Protein AF-A0A2D9RJI2-F1 (afdb_monomer)

Nearest PDB structures (foldseek):
  2rld-assembly1_A  TM=4.823E-01  e=1.421E+00  Bacteroides thetaiotaomicron VPI-5482
  6dfk-assembly1_E  TM=2.637E-01  e=8.192E+00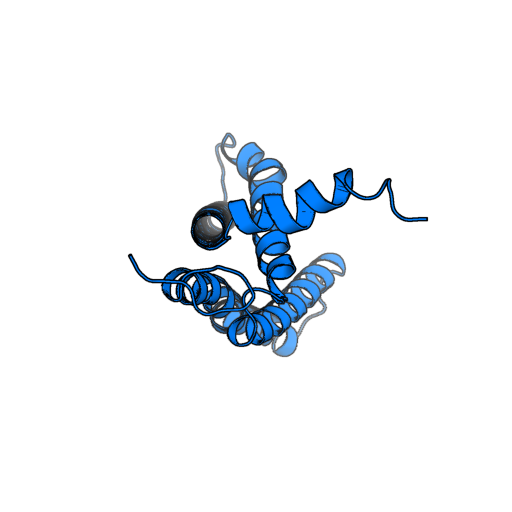  Plasmodium falciparum 3D7
  6dfk-assembly2_K  TM=2.570E-01  e=8.192E+00  Plasmodium falciparum 3D7
  6dfk-assembly1_A  TM=2.474E-01  e=7.792E+00  Plasmodium falciparum 3D7

Sequence (142 aa):
MLKSNNQYGLSSLRLIVMRIPYALTGILFGLTVWPTLFQFRGEFEPTEGVAYAFWGALTLLALIGLRFPVKMLPILLIQFLYKLIWILAVGLPHLNKETMSAEMLELLQANAIGVAIDAIAIPWLFVARNYIGQMFTRSSEK

Structure (mmCIF, N/CA/C/O backbone):
data_AF-A0A2D9RJI2-F1
#
_entry.id   AF-A0A2D9RJI2-F1
#
loop_
_atom_site.group_PDB
_atom_site.id
_atom_site.type_symbol
_atom_site.label_atom_id
_atom_site.label_alt_id
_atom_site.label_comp_id
_atom_site.label_asym_id
_atom_site.label_entity_id
_atom_site.label_seq_id
_atom_site.pdbx_PDB_ins_code
_atom_site.Cartn_x
_atom_site.Cartn_y
_atom_site.Cartn_z
_atom_site.occupancy
_atom_site.B_iso_or_equiv
_atom_site.auth_seq_id
_atom_site.auth_comp_id
_atom_site.auth_asym_id
_atom_site.auth_atom_id
_atom_site.pdbx_PDB_model_num
ATOM 1 N N . MET A 1 1 ? -15.202 13.803 21.470 1.00 41.72 1 MET A N 1
ATOM 2 C CA . MET A 1 1 ? -14.685 12.427 21.646 1.00 41.72 1 MET A CA 1
ATOM 3 C C . MET A 1 1 ? -15.667 11.460 20.981 1.00 41.72 1 MET A C 1
ATOM 5 O O . MET A 1 1 ? -16.694 11.147 21.564 1.00 41.72 1 MET A O 1
ATOM 9 N N . LEU A 1 2 ? -15.442 11.087 19.716 1.00 50.59 2 LEU A N 1
ATOM 10 C CA . LEU A 1 2 ? -16.362 10.211 18.975 1.00 50.59 2 LEU A CA 1
ATOM 11 C C . LEU A 1 2 ? -16.193 8.768 19.475 1.00 50.59 2 LEU A C 1
ATOM 13 O O . LEU A 1 2 ? -15.209 8.113 19.135 1.00 50.59 2 LEU A O 1
ATOM 17 N N . LYS A 1 3 ? -17.127 8.291 20.309 1.00 48.88 3 LYS A N 1
ATOM 18 C CA . LYS A 1 3 ? -17.208 6.881 20.723 1.00 48.88 3 LYS A CA 1
ATOM 19 C C . LYS A 1 3 ? -17.292 6.004 19.468 1.00 48.88 3 LYS A C 1
ATOM 21 O O . LYS A 1 3 ? -18.213 6.131 18.667 1.00 48.88 3 LYS A O 1
ATOM 26 N N . SER A 1 4 ? -16.299 5.140 19.283 1.00 54.34 4 SER A N 1
ATOM 27 C CA . SER A 1 4 ? -16.255 4.165 18.194 1.00 54.34 4 SER A CA 1
ATOM 28 C C . SER A 1 4 ? -17.276 3.055 18.469 1.00 54.34 4 SER A C 1
ATOM 30 O O . SER A 1 4 ? -17.129 2.334 19.451 1.00 54.34 4 SER A O 1
ATOM 32 N N . ASN A 1 5 ? -18.270 2.903 17.591 1.00 59.97 5 ASN A N 1
ATOM 33 C CA . ASN A 1 5 ? -19.378 1.948 17.724 1.00 59.97 5 ASN A CA 1
ATOM 34 C C . ASN A 1 5 ? -19.246 0.739 16.768 1.00 59.97 5 ASN A C 1
ATOM 36 O O . ASN A 1 5 ? -20.244 0.217 16.280 1.00 59.97 5 ASN A O 1
ATOM 40 N N . ASN A 1 6 ? -18.019 0.315 16.432 1.00 73.56 6 ASN A N 1
ATOM 41 C CA . ASN A 1 6 ? -17.787 -0.896 15.634 1.00 73.56 6 ASN A CA 1
ATOM 42 C C . ASN A 1 6 ? -17.007 -1.956 16.421 1.00 73.56 6 ASN A C 1
ATOM 44 O O . ASN A 1 6 ? -16.239 -1.633 17.324 1.00 73.56 6 ASN A O 1
ATOM 48 N N . GLN A 1 7 ? -17.169 -3.219 16.019 1.00 82.25 7 GLN A N 1
ATOM 49 C CA . GLN A 1 7 ? -16.522 -4.396 16.620 1.00 82.25 7 GLN A CA 1
ATOM 50 C C . GLN A 1 7 ? -14.980 -4.353 16.644 1.00 82.25 7 GLN A C 1
ATOM 52 O O . GLN A 1 7 ? -14.357 -5.205 17.263 1.00 82.25 7 GLN A O 1
ATOM 57 N N . TYR A 1 8 ? -14.355 -3.382 15.968 1.00 86.81 8 TYR A N 1
ATOM 58 C CA . TYR A 1 8 ? -12.902 -3.234 15.872 1.00 86.81 8 TYR A CA 1
ATOM 59 C C . TYR A 1 8 ? -12.337 -2.125 16.772 1.00 86.81 8 TYR A C 1
ATOM 61 O O . TYR A 1 8 ? -11.120 -1.959 16.831 1.00 86.81 8 TYR A O 1
ATOM 69 N N . GLY A 1 9 ? -13.184 -1.332 17.441 1.00 88.25 9 GLY A N 1
ATOM 70 C CA . GLY A 1 9 ? -12.734 -0.204 18.263 1.00 88.25 9 GLY A CA 1
ATOM 71 C C . GLY A 1 9 ? -12.110 0.955 17.466 1.00 88.25 9 GLY A C 1
ATOM 72 O O . GLY A 1 9 ? -11.383 1.769 18.037 1.00 88.25 9 GLY A O 1
ATOM 73 N N . LEU A 1 10 ? -12.352 1.031 16.150 1.00 92.25 10 LEU A N 1
ATOM 74 C CA . LEU A 1 10 ? -11.801 2.067 15.265 1.00 92.25 10 LEU A CA 1
ATOM 75 C C . LEU A 1 10 ? -12.809 3.195 15.013 1.00 92.25 10 LEU A C 1
ATOM 77 O O . LEU A 1 10 ? -14.006 2.960 14.888 1.00 92.25 10 LEU A O 1
ATOM 81 N N . SER A 1 11 ? -12.345 4.436 14.858 1.00 92.50 11 SER A N 1
ATOM 82 C CA . SER A 1 11 ? -13.234 5.553 14.508 1.00 92.50 11 SER A CA 1
ATOM 83 C C . SER A 1 11 ? -13.787 5.431 13.080 1.00 92.50 11 SER A C 1
ATOM 85 O O . SER A 1 11 ? -13.143 4.866 12.193 1.00 92.50 11 SER A O 1
ATOM 87 N N . SER A 1 12 ? -14.960 6.016 12.816 1.00 91.50 12 SER A N 1
ATOM 88 C CA . SER A 1 12 ? -15.538 6.050 11.461 1.00 91.50 12 SER A CA 1
ATOM 89 C C . SER A 1 12 ? -14.620 6.750 10.455 1.00 91.50 12 SER A C 1
ATOM 91 O O . SER A 1 12 ? -14.476 6.274 9.332 1.00 91.50 12 SER A O 1
ATOM 93 N N . LEU A 1 13 ? -13.932 7.820 10.879 1.00 93.88 13 LEU A N 1
ATOM 94 C CA . LEU A 1 13 ? -12.921 8.498 10.065 1.00 93.88 13 LEU A CA 1
ATOM 95 C C . LEU A 1 13 ? -11.804 7.533 9.658 1.00 93.88 13 LEU A C 1
ATOM 97 O O . LEU A 1 13 ? -11.463 7.462 8.483 1.00 93.88 13 LEU A O 1
ATOM 101 N N . ARG A 1 14 ? -11.279 6.736 10.599 1.00 95.69 14 ARG A N 1
ATOM 102 C CA . ARG A 1 14 ? -10.243 5.741 10.298 1.00 95.69 14 ARG A CA 1
ATOM 103 C C . ARG A 1 14 ? -10.716 4.746 9.242 1.00 95.69 14 ARG A C 1
ATOM 105 O O . ARG A 1 14 ? -9.969 4.458 8.316 1.00 95.69 14 ARG A O 1
ATOM 112 N N . LEU A 1 15 ? -11.955 4.264 9.341 1.00 95.88 15 LEU A N 1
ATOM 113 C CA . LEU A 1 15 ? -12.517 3.359 8.336 1.00 95.88 15 LEU A CA 1
ATOM 114 C C . LEU A 1 15 ? -12.630 4.006 6.951 1.00 95.88 15 LEU A C 1
ATOM 116 O O . LEU A 1 15 ? -12.483 3.311 5.951 1.00 95.88 15 LEU A O 1
ATOM 120 N N . ILE A 1 16 ? -12.935 5.303 6.868 1.00 96.38 16 ILE A N 1
ATOM 121 C CA . ILE A 1 16 ? -12.970 6.035 5.593 1.00 96.38 16 ILE A CA 1
ATOM 122 C C . ILE A 1 16 ? -11.554 6.167 5.031 1.00 96.38 16 ILE A C 1
ATOM 124 O O . ILE A 1 16 ? -11.333 5.801 3.882 1.00 96.38 16 ILE A O 1
ATOM 128 N N . VAL A 1 17 ? -10.587 6.588 5.850 1.00 97.56 17 VAL A N 1
ATOM 129 C CA . VAL A 1 17 ? -9.184 6.724 5.428 1.00 97.56 17 VAL A CA 1
ATOM 130 C C . VAL A 1 17 ? -8.628 5.388 4.928 1.00 97.56 17 VAL A C 1
ATOM 132 O O . VAL A 1 17 ? -7.986 5.352 3.887 1.00 97.56 17 VAL A O 1
ATOM 135 N N . MET A 1 18 ? -8.939 4.271 5.595 1.00 98.12 18 MET A N 1
ATOM 136 C CA . MET A 1 18 ? -8.532 2.935 5.137 1.00 98.12 18 MET A CA 1
ATOM 137 C C . MET A 1 18 ? -9.069 2.572 3.745 1.00 98.12 18 MET A C 1
ATOM 139 O O . MET A 1 18 ? -8.445 1.776 3.055 1.00 98.12 18 MET A O 1
ATOM 143 N N . ARG A 1 19 ? -10.208 3.131 3.315 1.00 98.25 19 ARG A N 1
ATOM 144 C CA . ARG A 1 19 ? -10.784 2.865 1.984 1.00 98.25 19 ARG A CA 1
ATOM 145 C C . ARG A 1 19 ? -10.081 3.602 0.857 1.00 98.25 19 ARG A C 1
ATOM 147 O O . ARG A 1 19 ? -10.204 3.171 -0.282 1.00 98.25 19 ARG A O 1
ATOM 154 N N . ILE A 1 20 ? -9.344 4.667 1.162 1.00 98.31 20 ILE A N 1
ATOM 155 C CA . ILE A 1 20 ? -8.632 5.464 0.160 1.00 98.31 20 ILE A CA 1
ATOM 156 C C . ILE A 1 20 ? -7.619 4.605 -0.615 1.00 98.31 20 ILE A C 1
ATOM 158 O O . ILE A 1 20 ? -7.794 4.480 -1.824 1.00 98.31 20 ILE A O 1
ATOM 162 N N . PRO A 1 21 ? -6.627 3.939 0.014 1.00 98.12 21 PRO A N 1
ATOM 163 C CA . PRO A 1 21 ? -5.683 3.098 -0.728 1.00 98.12 21 PRO A CA 1
ATOM 164 C C . PRO A 1 21 ? -6.362 1.921 -1.440 1.00 98.12 21 PRO A C 1
ATOM 166 O O . PRO A 1 21 ? -5.969 1.571 -2.548 1.00 98.12 21 PRO A O 1
ATOM 169 N N . TYR A 1 22 ? -7.436 1.352 -0.879 1.00 98.44 22 TYR A N 1
ATOM 170 C CA . TYR A 1 22 ? -8.223 0.335 -1.585 1.00 98.44 22 TYR A CA 1
ATOM 171 C C . TYR A 1 22 ? -8.881 0.874 -2.859 1.00 98.44 22 TYR A C 1
ATOM 173 O O . TYR A 1 22 ? -8.900 0.173 -3.864 1.00 98.44 22 TYR A O 1
ATOM 181 N N . ALA A 1 23 ? -9.408 2.100 -2.837 1.00 98.31 23 ALA A N 1
ATOM 182 C CA . ALA A 1 23 ? -10.000 2.730 -4.015 1.00 98.31 23 ALA A CA 1
ATOM 183 C C . ALA A 1 23 ? -8.933 3.055 -5.063 1.00 98.31 23 ALA A C 1
ATOM 185 O O . ALA A 1 23 ? -9.126 2.757 -6.238 1.00 98.31 23 ALA A O 1
ATOM 186 N N . LEU A 1 24 ? -7.799 3.618 -4.636 1.00 97.56 24 LEU A N 1
ATOM 187 C CA . LEU A 1 24 ? -6.683 3.934 -5.526 1.00 97.56 24 LEU A CA 1
ATOM 188 C C . LEU A 1 24 ? -6.179 2.670 -6.234 1.00 97.56 24 LEU A C 1
ATOM 190 O O . LEU A 1 24 ? -6.078 2.650 -7.456 1.00 97.56 24 LEU A O 1
ATOM 194 N N . THR A 1 25 ? -5.947 1.590 -5.493 1.00 97.56 25 THR A N 1
ATOM 195 C CA . THR A 1 25 ? -5.439 0.338 -6.066 1.00 97.56 25 THR A CA 1
ATOM 196 C C . THR A 1 25 ? -6.509 -0.435 -6.833 1.00 97.56 25 THR A C 1
ATOM 198 O O . THR A 1 25 ? -6.263 -0.913 -7.933 1.00 97.56 25 THR A O 1
ATOM 201 N N . GLY A 1 26 ? -7.715 -0.568 -6.284 1.00 97.25 26 GLY A N 1
ATOM 202 C CA . GLY A 1 26 ? -8.780 -1.349 -6.914 1.00 97.25 26 GLY A CA 1
ATOM 203 C C . GLY A 1 26 ? -9.346 -0.697 -8.173 1.00 97.25 26 GLY A C 1
ATOM 204 O O . GLY A 1 26 ? -9.667 -1.398 -9.128 1.00 97.25 26 GLY A O 1
ATOM 205 N N . ILE A 1 27 ? -9.459 0.634 -8.181 1.00 96.75 27 ILE A N 1
ATOM 206 C CA . ILE A 1 27 ? -10.055 1.388 -9.288 1.00 96.75 27 ILE A CA 1
ATOM 207 C C . ILE A 1 27 ? -8.954 1.988 -10.153 1.00 96.75 27 ILE A C 1
ATOM 209 O O . ILE A 1 27 ? -8.785 1.553 -11.284 1.00 96.75 27 ILE A O 1
ATOM 213 N N . LEU A 1 28 ? -8.184 2.957 -9.644 1.00 92.94 28 LEU A N 1
ATOM 214 C CA . LEU A 1 28 ? -7.259 3.719 -10.495 1.00 92.94 28 LEU A CA 1
ATOM 215 C C . LEU A 1 28 ? -6.152 2.837 -11.074 1.00 92.94 28 LEU A C 1
ATOM 217 O O . LEU A 1 28 ? -5.920 2.866 -12.276 1.00 92.94 28 LEU A O 1
ATOM 221 N N . PHE A 1 29 ? -5.514 2.015 -10.244 1.00 94.88 29 PHE A N 1
ATOM 222 C CA . PHE A 1 29 ? -4.501 1.074 -10.722 1.00 94.88 29 PHE A CA 1
ATOM 223 C C . PHE A 1 29 ? -5.123 -0.101 -11.496 1.00 94.88 29 PHE A C 1
ATOM 225 O O . PHE A 1 29 ? -4.534 -0.611 -12.442 1.00 94.88 29 PHE A O 1
ATOM 232 N N . GLY A 1 30 ? -6.362 -0.490 -11.183 1.00 95.56 30 GLY A N 1
ATOM 233 C CA . GLY A 1 30 ? -7.110 -1.451 -12.000 1.00 95.56 30 GLY A CA 1
ATOM 234 C C . GLY A 1 30 ? -7.294 -0.974 -13.448 1.00 95.56 30 GLY A C 1
ATOM 235 O O . GLY A 1 30 ? -7.144 -1.762 -14.381 1.00 95.56 30 GLY A O 1
ATOM 236 N N . LEU A 1 31 ? -7.542 0.324 -13.653 1.00 96.25 31 LEU A N 1
ATOM 237 C CA . LEU A 1 31 ? -7.680 0.919 -14.987 1.00 96.25 31 LEU A CA 1
ATOM 238 C C . LEU A 1 31 ? -6.389 0.879 -15.816 1.00 96.25 31 LEU A C 1
ATOM 240 O O . LEU A 1 31 ? -6.470 1.063 -17.025 1.00 96.25 31 LEU A O 1
ATOM 244 N N . THR A 1 32 ? -5.225 0.632 -15.211 1.00 92.94 32 THR A N 1
ATOM 245 C CA . THR A 1 32 ? -3.963 0.455 -15.944 1.00 92.94 32 THR A CA 1
ATOM 246 C C . THR A 1 32 ? -3.636 -1.023 -16.148 1.00 92.94 32 THR A C 1
ATOM 248 O O . THR A 1 32 ? -3.304 -1.430 -17.256 1.00 92.94 32 THR A O 1
ATOM 251 N N . VAL A 1 33 ? -3.796 -1.851 -15.113 1.00 95.19 33 VAL A N 1
ATOM 252 C CA . VAL A 1 33 ? -3.418 -3.275 -15.139 1.00 95.19 33 VAL A CA 1
ATOM 253 C C . VAL A 1 33 ? -4.287 -4.100 -16.092 1.00 95.19 33 VAL A C 1
ATOM 255 O O . VAL A 1 33 ? -3.768 -4.905 -16.865 1.00 95.19 33 VAL A O 1
ATOM 258 N N . TRP A 1 34 ? -5.611 -3.922 -16.051 1.00 96.25 34 TRP A N 1
ATOM 259 C CA . TRP A 1 34 ? -6.533 -4.767 -16.817 1.00 96.25 34 TRP A CA 1
ATOM 260 C C . TRP A 1 34 ? -6.461 -4.541 -18.334 1.00 96.25 34 TRP A C 1
ATOM 262 O O . TRP A 1 34 ? -6.442 -5.535 -19.065 1.00 96.25 34 TRP A O 1
ATOM 272 N N . PRO A 1 35 ? -6.371 -3.296 -18.846 1.00 94.94 35 PRO A N 1
ATOM 273 C CA . PRO A 1 35 ? -6.096 -3.076 -20.261 1.00 94.94 35 PRO A CA 1
ATOM 274 C C . PRO A 1 35 ? -4.780 -3.706 -20.704 1.00 94.94 35 PRO A C 1
ATOM 276 O O . PRO A 1 35 ? -4.772 -4.364 -21.738 1.00 94.94 35 PRO A O 1
ATOM 279 N N . THR A 1 36 ? -3.706 -3.596 -19.916 1.00 92.75 36 THR A N 1
ATOM 280 C CA . THR A 1 36 ? -2.431 -4.239 -20.262 1.00 92.75 36 THR A CA 1
ATOM 281 C C . THR A 1 36 ? -2.583 -5.753 -20.374 1.00 92.75 36 THR A C 1
ATOM 283 O O . THR A 1 36 ? -2.177 -6.324 -21.377 1.00 92.75 36 THR A O 1
ATOM 286 N N . LEU A 1 37 ? -3.254 -6.406 -19.422 1.00 92.75 37 LEU A N 1
ATOM 287 C CA . LEU A 1 37 ? -3.473 -7.858 -19.464 1.00 92.75 37 LEU A CA 1
ATOM 288 C C . LEU A 1 37 ? -4.301 -8.337 -20.670 1.00 92.75 37 LEU A C 1
ATOM 290 O O . LEU A 1 37 ? -4.032 -9.417 -21.186 1.00 92.75 37 LEU A O 1
ATOM 294 N N . PHE A 1 38 ? -5.313 -7.578 -21.105 1.00 92.44 38 PHE A N 1
ATOM 295 C CA . PHE A 1 38 ? -6.256 -8.031 -22.142 1.00 92.44 38 PHE A CA 1
ATOM 296 C C . PHE A 1 38 ? -6.010 -7.463 -23.542 1.00 92.44 38 PHE A C 1
ATOM 298 O O . PHE A 1 38 ? -6.449 -8.057 -24.526 1.00 92.44 38 PHE A O 1
ATOM 305 N N . GLN A 1 39 ? -5.383 -6.294 -23.651 1.00 90.19 39 GLN A N 1
ATOM 306 C CA . GLN A 1 39 ? -5.176 -5.602 -24.928 1.00 90.19 39 GLN A CA 1
ATOM 307 C C . GLN A 1 39 ? -3.762 -5.794 -25.473 1.00 90.19 39 GLN A C 1
ATOM 309 O O . GLN A 1 39 ? -3.523 -5.494 -26.646 1.00 90.19 39 GLN A O 1
ATOM 314 N N . PHE A 1 40 ? -2.835 -6.299 -24.655 1.00 84.94 40 PHE A N 1
ATOM 315 C CA . PHE A 1 40 ? -1.508 -6.662 -25.123 1.00 84.94 40 PHE A CA 1
ATOM 316 C C . PHE A 1 40 ? -1.611 -7.792 -26.152 1.00 84.94 40 PHE A C 1
ATOM 318 O O . PHE A 1 40 ? -2.195 -8.842 -25.898 1.00 84.94 40 PHE A O 1
ATOM 325 N N . ARG A 1 41 ? -1.089 -7.538 -27.357 1.00 81.38 41 ARG A N 1
ATOM 326 C CA . ARG A 1 41 ? -1.175 -8.462 -28.502 1.00 81.38 41 ARG A CA 1
ATOM 327 C C . ARG A 1 41 ? 0.063 -9.349 -28.672 1.00 81.38 41 ARG A C 1
ATOM 329 O O . ARG A 1 41 ? 0.116 -10.106 -29.635 1.00 81.38 41 ARG A O 1
ATOM 336 N N . GLY A 1 42 ? 1.053 -9.216 -27.790 1.00 84.94 42 GLY A N 1
ATOM 337 C CA . GLY A 1 42 ? 2.255 -10.050 -27.756 1.00 84.94 42 GLY A CA 1
ATOM 338 C C . GLY A 1 42 ? 2.192 -11.117 -26.663 1.00 84.94 42 GLY A C 1
ATOM 339 O O . GLY A 1 42 ? 1.180 -11.275 -25.983 1.00 84.94 42 GLY A O 1
ATOM 340 N N . GLU A 1 43 ? 3.304 -11.818 -26.471 1.00 86.81 43 GLU A N 1
ATOM 341 C CA . GLU A 1 43 ? 3.513 -12.711 -25.329 1.00 86.81 43 GLU A CA 1
ATOM 342 C C . GLU 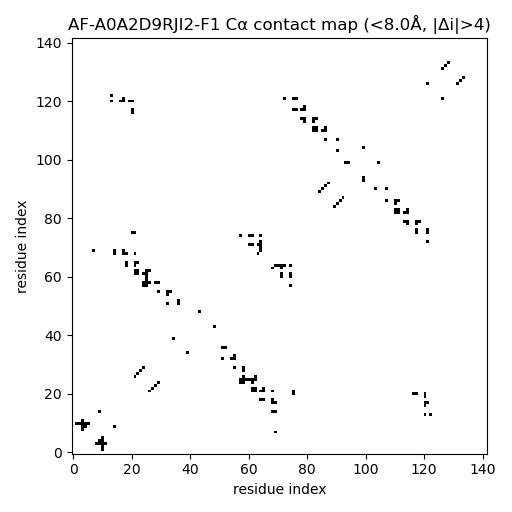A 1 43 ? 4.242 -11.948 -24.224 1.00 86.81 43 GLU A C 1
ATOM 344 O O . GLU A 1 43 ? 5.207 -11.232 -24.494 1.00 86.81 43 GLU A O 1
ATOM 349 N N . PHE A 1 44 ? 3.750 -12.043 -22.989 1.00 90.06 44 PHE A N 1
ATOM 350 C CA . PHE A 1 44 ? 4.470 -11.487 -21.848 1.00 90.06 44 PHE A CA 1
ATOM 351 C C . PHE A 1 44 ? 5.746 -12.291 -21.625 1.00 90.06 44 PHE A C 1
ATOM 353 O O . PHE A 1 44 ? 5.703 -13.525 -21.630 1.00 90.06 44 PHE A O 1
ATOM 360 N N . GLU A 1 45 ? 6.849 -11.608 -21.316 1.00 93.75 45 GLU A N 1
ATOM 361 C CA . GLU A 1 45 ? 7.967 -12.290 -20.669 1.00 93.75 45 GLU A CA 1
ATOM 362 C C . GLU A 1 45 ? 7.449 -12.967 -19.383 1.00 93.75 45 GLU A C 1
ATOM 364 O O . GLU A 1 45 ? 6.656 -12.358 -18.651 1.00 93.75 45 GLU A O 1
ATOM 369 N N . PRO A 1 46 ? 7.837 -14.218 -19.067 1.00 91.69 46 PRO A N 1
ATOM 370 C CA . PRO A 1 46 ? 7.160 -14.992 -18.027 1.00 91.69 46 PRO A CA 1
ATOM 371 C C . PRO A 1 46 ? 7.095 -14.300 -16.657 1.00 91.69 46 PRO A C 1
ATOM 373 O O . PRO A 1 46 ? 6.079 -14.378 -15.966 1.00 91.69 46 PRO A O 1
ATOM 376 N N . THR A 1 47 ? 8.153 -13.594 -16.254 1.00 94.00 47 THR A N 1
ATOM 377 C CA . THR A 1 47 ? 8.207 -12.873 -14.969 1.00 94.00 47 THR A CA 1
ATOM 378 C C . THR A 1 47 ? 7.371 -11.594 -14.972 1.00 94.00 47 THR A C 1
ATOM 380 O O . THR A 1 47 ? 6.745 -11.268 -13.961 1.00 94.00 47 THR A O 1
ATOM 383 N N . GLU A 1 48 ? 7.307 -10.898 -16.105 1.00 91.62 48 GLU A N 1
ATOM 384 C CA . GLU A 1 48 ? 6.438 -9.740 -16.306 1.00 91.62 48 GLU A CA 1
ATOM 385 C C . GLU A 1 48 ? 4.962 -10.155 -16.244 1.00 91.62 48 GLU A C 1
ATOM 387 O O . GLU A 1 48 ? 4.167 -9.541 -15.527 1.00 91.62 48 GLU A O 1
ATOM 392 N N . GLY A 1 49 ? 4.604 -11.259 -16.907 1.00 93.88 49 GLY A N 1
ATOM 393 C CA . GLY A 1 49 ? 3.256 -11.826 -16.853 1.00 93.88 49 GLY A CA 1
ATOM 394 C C . GLY A 1 49 ? 2.829 -12.187 -15.427 1.00 93.88 49 GLY A C 1
ATOM 395 O O . GLY A 1 49 ? 1.702 -11.891 -15.020 1.00 93.88 49 GLY A O 1
ATOM 396 N N . VAL A 1 50 ? 3.741 -12.750 -14.623 1.00 95.81 50 VAL A N 1
ATOM 397 C CA . VAL A 1 50 ? 3.504 -13.003 -13.189 1.00 95.81 50 VAL A CA 1
ATOM 398 C C . VAL A 1 50 ? 3.231 -11.702 -12.428 1.00 95.81 50 VAL A C 1
ATOM 400 O O . VAL A 1 50 ? 2.308 -11.668 -11.609 1.00 95.81 50 VAL A O 1
ATOM 403 N N . ALA A 1 51 ? 3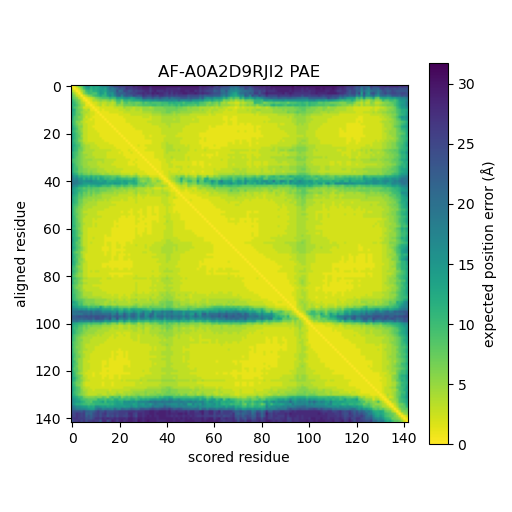.982 -10.629 -12.697 1.00 94.12 51 ALA A N 1
ATOM 404 C CA . ALA A 1 51 ? 3.786 -9.339 -12.036 1.00 94.12 51 ALA A CA 1
ATOM 405 C C . ALA A 1 51 ? 2.405 -8.742 -12.347 1.00 94.12 51 ALA A C 1
ATOM 407 O O . ALA A 1 51 ? 1.669 -8.388 -11.420 1.00 94.12 51 ALA A O 1
ATOM 408 N N . TYR A 1 52 ? 2.001 -8.709 -13.621 1.00 95.19 52 TYR A N 1
ATOM 409 C CA . TYR A 1 52 ? 0.675 -8.215 -14.000 1.00 95.19 52 TYR A CA 1
ATOM 410 C C . TYR A 1 52 ? -0.458 -9.088 -13.461 1.00 95.19 52 TYR A C 1
ATOM 412 O O . TYR A 1 52 ? -1.454 -8.547 -12.981 1.00 95.19 52 TYR A O 1
ATOM 420 N N . ALA A 1 53 ? -0.316 -10.417 -13.465 1.00 96.50 53 ALA A N 1
ATOM 421 C CA . ALA A 1 53 ? -1.311 -11.310 -12.870 1.00 96.50 53 ALA A CA 1
ATOM 422 C C . ALA A 1 53 ? -1.456 -11.074 -11.355 1.00 96.50 53 ALA A C 1
ATOM 424 O O . ALA A 1 53 ? -2.574 -10.990 -10.836 1.00 96.50 53 ALA A O 1
ATOM 425 N N . PHE A 1 54 ? -0.335 -10.903 -10.646 1.00 97.50 54 PHE A N 1
ATOM 426 C CA . PHE A 1 54 ? -0.324 -10.579 -9.220 1.00 97.50 54 PHE A CA 1
ATOM 427 C C . PHE A 1 54 ? -0.985 -9.222 -8.937 1.00 97.50 54 PHE A C 1
ATOM 429 O O . PHE A 1 54 ? -1.840 -9.122 -8.053 1.00 97.50 54 PHE A O 1
ATOM 436 N N . TRP A 1 55 ? -0.648 -8.184 -9.706 1.00 97.12 55 TRP A N 1
ATOM 437 C CA . TRP A 1 55 ? -1.287 -6.872 -9.595 1.00 97.12 55 TRP A CA 1
ATOM 438 C C . TRP A 1 55 ? -2.777 -6.922 -9.939 1.00 97.12 55 TRP A C 1
ATOM 440 O O . TRP A 1 55 ? -3.580 -6.312 -9.233 1.00 97.12 55 TRP A O 1
ATOM 450 N N . GLY A 1 56 ? -3.170 -7.707 -10.943 1.00 97.88 56 GLY A N 1
ATOM 451 C CA . GLY A 1 56 ? -4.568 -7.947 -11.292 1.00 97.88 56 GLY A CA 1
ATOM 452 C C . GLY A 1 56 ? -5.338 -8.520 -10.105 1.00 97.88 56 GLY A C 1
ATOM 453 O O . GLY A 1 56 ? -6.335 -7.937 -9.674 1.00 97.88 56 GLY A O 1
ATOM 454 N N . ALA A 1 57 ? -4.821 -9.585 -9.487 1.00 98.19 57 ALA A N 1
ATOM 455 C CA . ALA A 1 57 ? -5.402 -10.159 -8.273 1.00 98.19 57 ALA A CA 1
ATOM 456 C C . ALA A 1 57 ? -5.474 -9.141 -7.119 1.00 98.19 57 ALA A C 1
ATOM 458 O O . ALA A 1 57 ? -6.495 -9.047 -6.430 1.00 98.19 57 ALA A O 1
ATOM 459 N N . LEU A 1 58 ? -4.423 -8.336 -6.933 1.00 97.88 58 LEU A N 1
ATOM 460 C CA . LEU A 1 58 ? -4.374 -7.306 -5.898 1.00 97.88 58 LEU A CA 1
ATOM 461 C C . LEU A 1 58 ? -5.468 -6.244 -6.090 1.00 97.88 58 LEU A C 1
ATOM 463 O O . LEU A 1 58 ? -6.100 -5.849 -5.109 1.00 97.88 58 LEU A O 1
ATOM 467 N N . THR A 1 59 ? -5.739 -5.824 -7.332 1.00 98.25 59 THR A N 1
ATOM 468 C CA . THR A 1 59 ? -6.811 -4.856 -7.635 1.00 98.25 59 THR A CA 1
ATOM 469 C C . THR A 1 59 ? -8.188 -5.417 -7.256 1.00 98.25 59 THR A C 1
ATOM 471 O O . THR A 1 59 ? -8.966 -4.733 -6.589 1.00 98.25 59 THR A O 1
ATOM 474 N N . LEU A 1 60 ? -8.469 -6.693 -7.555 1.00 98.38 60 LEU A N 1
ATOM 475 C CA . LEU A 1 60 ? -9.740 -7.338 -7.190 1.00 98.38 60 LEU A CA 1
ATOM 476 C C . LEU A 1 60 ? -9.913 -7.441 -5.673 1.00 98.38 60 LEU A C 1
ATOM 478 O O . LEU A 1 60 ? -10.970 -7.110 -5.133 1.00 98.38 60 LEU A O 1
ATOM 482 N N . LEU A 1 61 ? -8.865 -7.865 -4.966 1.00 98.56 61 LEU A N 1
ATOM 483 C CA . LEU A 1 61 ? -8.891 -7.957 -3.505 1.00 98.56 61 LEU A CA 1
ATOM 484 C C . LEU A 1 61 ? -9.020 -6.571 -2.854 1.00 98.56 61 LEU A C 1
ATOM 486 O O . LEU A 1 61 ? -9.697 -6.431 -1.831 1.00 98.56 61 LEU A O 1
ATOM 490 N N . ALA A 1 62 ? -8.439 -5.533 -3.460 1.00 98.12 62 ALA A N 1
ATOM 491 C CA . ALA A 1 62 ? -8.610 -4.157 -3.012 1.00 98.12 62 ALA A CA 1
ATOM 492 C C . ALA A 1 62 ? -10.069 -3.682 -3.143 1.00 98.12 62 ALA A C 1
ATOM 494 O O . ALA A 1 62 ? -10.576 -3.041 -2.219 1.00 98.12 62 ALA A O 1
ATOM 495 N N . LEU A 1 63 ? -10.793 -4.070 -4.202 1.00 98.31 63 LEU A N 1
ATOM 496 C CA . LEU A 1 63 ? -12.229 -3.775 -4.327 1.00 98.31 63 LEU A CA 1
ATOM 497 C C . LEU A 1 63 ? -13.050 -4.401 -3.188 1.00 98.31 63 LEU A C 1
ATOM 499 O O . LEU A 1 63 ? -13.936 -3.751 -2.630 1.00 98.31 63 LEU A O 1
ATOM 503 N N . ILE A 1 64 ? -12.716 -5.621 -2.755 1.00 98.50 64 ILE A N 1
ATOM 504 C CA . ILE A 1 64 ? -13.329 -6.239 -1.563 1.00 98.50 64 ILE A CA 1
ATOM 505 C C . ILE A 1 64 ? -12.994 -5.423 -0.299 1.00 98.50 64 ILE A C 1
ATOM 507 O O . ILE A 1 64 ? -13.843 -5.236 0.585 1.00 98.50 64 ILE A O 1
ATOM 511 N N . GLY A 1 65 ? -11.780 -4.873 -0.229 1.00 97.75 65 GLY A N 1
ATOM 512 C CA . GLY A 1 65 ? -11.325 -3.978 0.836 1.00 97.75 65 GLY A CA 1
ATOM 513 C C . GLY A 1 65 ? -12.166 -2.709 0.994 1.00 97.75 65 GLY A C 1
ATOM 514 O O . GLY A 1 65 ? -12.339 -2.234 2.117 1.00 97.75 65 GLY A O 1
ATOM 515 N N . LEU A 1 66 ? -12.806 -2.211 -0.067 1.00 97.75 66 LEU A N 1
ATOM 516 C CA . LEU A 1 66 ? -13.750 -1.089 0.039 1.00 97.75 66 LEU A CA 1
ATOM 517 C C . LEU A 1 66 ? -14.935 -1.422 0.954 1.00 97.75 66 LEU A C 1
ATOM 519 O O . LEU A 1 66 ? -15.353 -0.605 1.790 1.00 97.75 66 LEU A O 1
ATOM 523 N N . ARG A 1 67 ? -15.458 -2.648 0.835 1.00 96.75 67 ARG A N 1
ATOM 524 C CA . ARG A 1 67 ? -16.593 -3.125 1.630 1.00 96.75 67 ARG A CA 1
ATOM 525 C C . ARG A 1 67 ? -16.178 -3.585 3.025 1.00 96.75 67 ARG A C 1
ATOM 527 O O . ARG A 1 67 ? -16.941 -3.371 3.977 1.00 96.75 67 ARG A 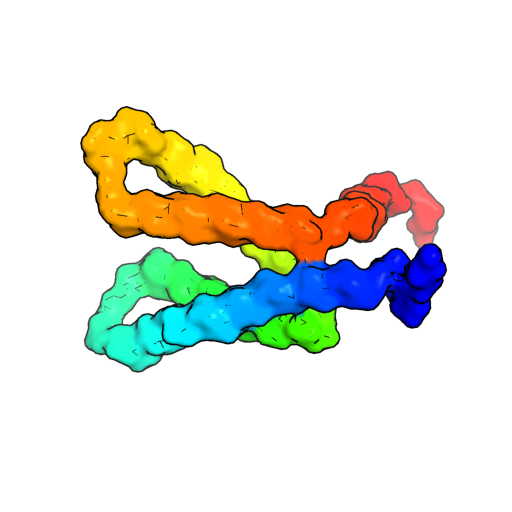O 1
ATOM 534 N N . PHE A 1 68 ? -15.000 -4.198 3.150 1.00 96.75 68 PHE A N 1
ATOM 535 C CA . PHE A 1 68 ? -14.499 -4.802 4.388 1.00 96.75 68 PHE A CA 1
ATOM 536 C C . PHE A 1 68 ? -13.078 -4.323 4.757 1.00 96.75 68 PHE A C 1
ATOM 538 O O . PHE A 1 68 ? -12.166 -5.144 4.878 1.00 96.75 68 PHE A O 1
ATOM 545 N N . PRO A 1 69 ? -12.867 -3.017 5.018 1.00 96.75 69 PRO A N 1
ATOM 546 C CA . PRO A 1 69 ? -11.524 -2.429 5.076 1.00 96.75 69 PRO A CA 1
ATOM 547 C C . PRO A 1 69 ? -10.625 -3.006 6.172 1.00 96.75 69 PRO A C 1
ATOM 549 O O . PRO A 1 69 ? -9.422 -3.143 5.968 1.00 96.75 69 PRO A O 1
ATOM 552 N N . VAL A 1 70 ? -11.203 -3.371 7.322 1.00 96.81 70 VAL A N 1
ATOM 553 C CA . VAL A 1 70 ? -10.454 -3.960 8.444 1.00 96.81 70 VAL A CA 1
ATOM 554 C C . VAL A 1 70 ? -10.172 -5.446 8.223 1.00 96.81 70 VAL A C 1
ATOM 556 O O . VAL A 1 70 ? -9.075 -5.901 8.525 1.00 96.81 70 VAL A O 1
ATOM 559 N N . LYS A 1 71 ? -11.126 -6.205 7.663 1.00 96.19 71 LYS A N 1
ATOM 560 C CA . LYS A 1 71 ? -10.927 -7.639 7.375 1.00 96.19 71 LYS A CA 1
ATOM 561 C C . LYS A 1 71 ? -9.884 -7.853 6.280 1.00 96.19 71 LYS A C 1
ATOM 563 O O . LYS A 1 71 ? -9.125 -8.808 6.345 1.00 96.19 71 LYS A O 1
ATOM 568 N N . MET A 1 72 ? -9.834 -6.941 5.312 1.00 97.94 72 MET A N 1
ATOM 569 C CA . MET A 1 72 ? -8.878 -6.978 4.206 1.00 97.94 72 MET A CA 1
ATOM 570 C C . MET A 1 72 ? -7.550 -6.282 4.527 1.00 97.94 72 MET A C 1
ATOM 572 O O . MET A 1 72 ? -6.714 -6.162 3.640 1.00 97.94 72 MET A O 1
ATOM 576 N N . LEU A 1 73 ? -7.316 -5.860 5.779 1.00 97.44 73 LEU A N 1
ATOM 577 C CA . LEU A 1 73 ? -6.086 -5.176 6.202 1.00 97.44 73 LEU A CA 1
ATOM 578 C C . LEU A 1 73 ? -4.777 -5.859 5.750 1.00 97.44 73 LEU A C 1
ATOM 580 O O . LEU A 1 73 ? -3.855 -5.122 5.393 1.00 97.44 73 LEU A O 1
ATOM 584 N N . PRO A 1 74 ? -4.670 -7.205 5.676 1.00 97.50 74 PRO A N 1
ATOM 585 C CA . PRO A 1 74 ? -3.493 -7.859 5.098 1.00 97.50 74 PRO A CA 1
ATOM 586 C C . PRO A 1 74 ? -3.122 -7.368 3.689 1.00 97.50 74 PRO A C 1
ATOM 588 O O . PRO A 1 74 ? -1.944 -7.303 3.360 1.00 97.50 74 PRO A O 1
ATOM 591 N N . ILE A 1 75 ? -4.093 -6.940 2.879 1.00 98.19 75 ILE A N 1
ATOM 592 C CA . ILE A 1 75 ? -3.862 -6.405 1.530 1.00 98.19 75 ILE A CA 1
ATOM 593 C C . ILE A 1 75 ? -3.184 -5.028 1.565 1.00 98.19 75 ILE A C 1
ATOM 595 O O . ILE A 1 75 ? -2.339 -4.747 0.716 1.00 98.19 75 ILE A O 1
ATOM 599 N N . LEU A 1 76 ? -3.497 -4.169 2.543 1.00 98.12 76 LEU A N 1
ATOM 600 C CA . LEU A 1 76 ? -2.755 -2.913 2.741 1.00 98.12 76 LEU A CA 1
ATOM 601 C C . LEU A 1 76 ? -1.342 -3.179 3.263 1.00 98.12 76 LEU A C 1
ATOM 603 O O . LEU A 1 76 ? -0.405 -2.503 2.856 1.00 98.12 76 LEU A O 1
ATOM 607 N N . LEU A 1 77 ? -1.174 -4.185 4.127 1.00 98.31 77 LEU A N 1
ATOM 608 C CA . LEU A 1 77 ? 0.148 -4.573 4.624 1.00 98.31 77 LEU A CA 1
ATOM 609 C C . LEU A 1 77 ? 1.040 -5.096 3.493 1.00 98.31 77 LEU A C 1
ATOM 611 O O . LEU A 1 77 ? 2.188 -4.673 3.396 1.00 98.31 77 LEU A O 1
ATOM 615 N N . ILE A 1 78 ? 0.511 -5.945 2.603 1.00 98.12 78 ILE A N 1
ATOM 616 C CA . ILE A 1 78 ? 1.228 -6.400 1.401 1.00 98.12 78 ILE A CA 1
ATOM 617 C C . ILE A 1 78 ? 1.636 -5.204 0.539 1.00 98.12 78 ILE A C 1
ATOM 619 O O . ILE A 1 78 ? 2.793 -5.113 0.146 1.00 98.12 78 ILE A O 1
ATOM 623 N N . GLN A 1 79 ? 0.720 -4.269 0.277 1.00 97.31 79 GLN A N 1
ATOM 624 C CA . GLN A 1 79 ? 1.001 -3.076 -0.525 1.00 97.31 79 GLN A CA 1
ATOM 625 C C . GLN A 1 79 ? 2.090 -2.194 0.079 1.00 97.31 79 GLN A C 1
ATOM 627 O O . GLN A 1 79 ? 2.965 -1.735 -0.653 1.00 97.31 79 GLN A O 1
ATOM 632 N N . PHE A 1 80 ? 2.038 -1.971 1.389 1.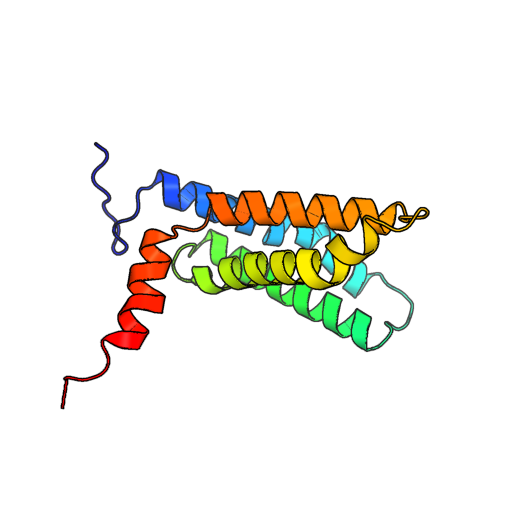00 98.56 80 PHE A N 1
ATOM 633 C CA . PHE A 1 80 ? 3.044 -1.204 2.107 1.00 98.56 80 PHE A CA 1
ATOM 634 C C . PHE A 1 80 ? 4.411 -1.893 2.030 1.00 98.56 80 PHE A C 1
ATOM 636 O O . PHE A 1 80 ? 5.399 -1.269 1.646 1.00 98.56 80 PHE A O 1
ATOM 643 N N . LEU A 1 81 ? 4.460 -3.192 2.340 1.00 98.31 81 LEU A N 1
ATOM 644 C CA . LEU A 1 81 ? 5.697 -3.971 2.362 1.00 98.31 81 LEU A CA 1
ATOM 645 C C . LEU A 1 81 ? 6.314 -4.111 0.973 1.00 98.31 81 LEU A C 1
ATOM 647 O O . LEU A 1 81 ? 7.514 -3.914 0.841 1.00 98.31 81 LEU A O 1
ATOM 651 N N . TYR A 1 82 ? 5.514 -4.394 -0.056 1.00 96.38 82 TYR A N 1
ATOM 652 C CA . TYR A 1 82 ? 5.976 -4.455 -1.444 1.00 96.38 82 TYR A CA 1
ATOM 653 C C . TYR A 1 82 ? 6.704 -3.166 -1.832 1.00 96.38 82 TYR A C 1
ATOM 655 O O . TYR A 1 82 ? 7.867 -3.218 -2.231 1.00 96.38 82 TYR A O 1
ATOM 663 N N . LYS A 1 83 ? 6.044 -2.012 -1.675 1.00 97.69 83 LYS A N 1
ATOM 664 C CA . LYS A 1 83 ? 6.616 -0.726 -2.086 1.00 97.69 83 LYS A CA 1
ATOM 665 C C . LYS A 1 83 ? 7.841 -0.379 -1.250 1.00 97.69 83 LYS A C 1
ATOM 667 O O . LYS A 1 83 ? 8.826 0.109 -1.792 1.00 97.69 83 LYS A O 1
ATOM 672 N N . LEU A 1 84 ? 7.805 -0.665 0.053 1.00 98.12 84 LEU A N 1
ATOM 673 C CA . LEU A 1 84 ? 8.937 -0.428 0.940 1.00 98.12 84 LEU A CA 1
ATOM 674 C C . LEU A 1 84 ? 10.145 -1.286 0.544 1.00 98.12 84 LEU A C 1
ATOM 676 O O . LEU A 1 84 ? 11.236 -0.753 0.377 1.00 98.12 84 LEU A O 1
ATOM 680 N N . ILE A 1 85 ? 9.952 -2.592 0.341 1.00 98.19 85 ILE A N 1
ATOM 681 C CA . ILE A 1 85 ? 11.010 -3.508 -0.104 1.00 98.19 85 ILE A CA 1
ATOM 682 C C . ILE A 1 85 ? 11.545 -3.067 -1.465 1.00 98.19 85 ILE A C 1
ATOM 684 O O . ILE A 1 85 ? 12.758 -2.992 -1.635 1.00 98.19 85 ILE A O 1
ATOM 688 N N . TRP A 1 86 ? 10.669 -2.721 -2.411 1.00 97.25 86 TRP A N 1
ATOM 689 C CA . TRP A 1 86 ? 11.081 -2.253 -3.732 1.00 97.25 86 TRP A CA 1
ATOM 690 C C . TRP A 1 86 ? 11.905 -0.965 -3.642 1.00 97.25 86 TRP A C 1
ATOM 692 O O . TRP A 1 86 ? 12.974 -0.882 -4.241 1.00 97.25 86 TRP A O 1
ATOM 702 N N . ILE A 1 87 ? 11.479 0.022 -2.846 1.00 96.94 87 ILE A N 1
ATOM 703 C CA . ILE A 1 87 ? 12.249 1.256 -2.635 1.00 96.94 87 ILE A CA 1
ATOM 704 C C . ILE A 1 87 ? 13.620 0.928 -2.049 1.00 96.94 87 ILE A C 1
ATOM 706 O O . ILE A 1 87 ? 14.618 1.419 -2.559 1.00 96.94 87 ILE A O 1
ATOM 710 N N . LEU A 1 88 ? 13.691 0.096 -1.011 1.00 96.56 88 LEU A N 1
ATOM 711 C CA . LEU A 1 88 ? 14.954 -0.201 -0.333 1.00 96.56 88 LEU A CA 1
ATOM 712 C C . LEU A 1 88 ? 15.917 -1.021 -1.204 1.00 96.56 88 LEU A C 1
ATOM 714 O O . LEU A 1 88 ? 17.111 -0.733 -1.229 1.00 96.56 88 LEU A O 1
ATOM 718 N N . ALA A 1 89 ? 15.410 -2.030 -1.911 1.00 95.38 89 ALA A N 1
ATOM 719 C CA . ALA A 1 89 ? 16.225 -2.985 -2.659 1.00 95.38 89 ALA A CA 1
ATOM 720 C C . ALA A 1 89 ? 16.485 -2.572 -4.116 1.00 95.38 89 ALA A C 1
ATOM 722 O O . ALA A 1 89 ? 17.494 -2.972 -4.689 1.00 95.38 89 ALA A O 1
ATOM 723 N N . VAL A 1 90 ? 15.587 -1.790 -4.720 1.00 93.19 90 VAL A N 1
ATOM 724 C CA . VAL A 1 90 ? 15.643 -1.408 -6.142 1.00 93.19 90 VAL A CA 1
ATOM 725 C C . VAL A 1 90 ? 15.761 0.104 -6.293 1.00 93.19 90 VAL A C 1
ATOM 727 O O . VAL A 1 90 ? 16.657 0.574 -6.990 1.00 93.19 90 VAL A O 1
ATOM 730 N N . GLY A 1 91 ? 14.917 0.871 -5.603 1.00 91.88 91 GLY A N 1
ATOM 731 C CA . GLY A 1 91 ? 14.895 2.335 -5.660 1.00 91.88 91 GLY A CA 1
ATOM 732 C C . GLY A 1 91 ? 16.197 2.996 -5.205 1.00 91.88 91 GLY A C 1
ATOM 733 O O . GLY A 1 91 ? 16.867 3.675 -5.983 1.00 91.88 91 GLY A O 1
ATOM 734 N N . LEU A 1 92 ? 16.571 2.778 -3.943 1.00 90.69 92 LEU A N 1
ATOM 735 C CA . LEU A 1 92 ? 17.714 3.420 -3.294 1.00 90.69 92 LEU A CA 1
ATOM 736 C C . LEU A 1 92 ? 19.044 3.167 -4.021 1.00 90.69 92 LEU A C 1
ATOM 738 O O . LEU A 1 92 ? 19.772 4.138 -4.227 1.00 90.69 92 LEU A O 1
ATOM 742 N N . PRO A 1 93 ? 19.374 1.941 -4.479 1.00 89.88 93 PRO A N 1
ATOM 743 C CA . PRO A 1 93 ? 20.610 1.711 -5.229 1.00 89.88 93 PRO A CA 1
ATOM 744 C C . PRO A 1 93 ? 20.724 2.505 -6.540 1.00 89.88 93 PRO A C 1
ATOM 746 O O . PRO A 1 93 ? 21.830 2.664 -7.057 1.00 89.88 93 PRO A O 1
ATOM 749 N N . HIS A 1 94 ? 19.610 2.992 -7.098 1.00 86.06 94 HIS A N 1
ATOM 750 C CA . HIS A 1 94 ? 19.603 3.763 -8.344 1.00 86.06 94 HIS A CA 1
ATOM 751 C C . HIS A 1 94 ? 19.715 5.277 -8.136 1.00 86.06 94 HIS A C 1
ATOM 753 O O . HIS A 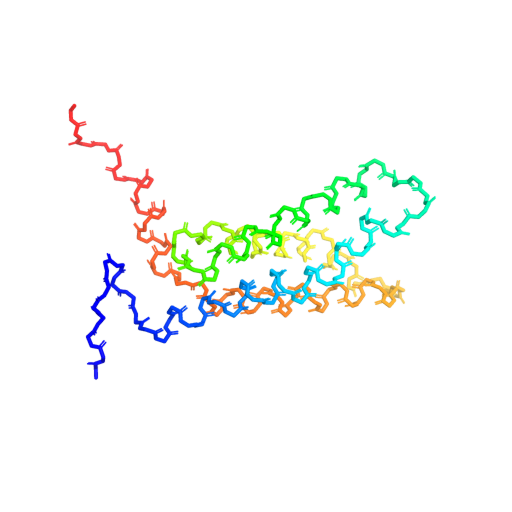1 94 ? 20.092 5.963 -9.080 1.00 86.06 94 HIS A O 1
ATOM 759 N N . LEU A 1 95 ? 19.492 5.792 -6.920 1.00 80.62 95 LEU A N 1
ATOM 760 C CA . LEU A 1 95 ? 19.567 7.232 -6.621 1.00 80.62 95 LEU A CA 1
ATOM 761 C C . LEU A 1 95 ? 20.951 7.850 -6.867 1.00 80.62 95 LEU A C 1
ATOM 763 O O . LEU A 1 95 ? 21.054 9.044 -7.121 1.00 80.62 95 LEU A O 1
ATOM 767 N N . ASN A 1 96 ? 22.004 7.037 -6.800 1.00 70.94 96 ASN A N 1
ATOM 768 C CA . ASN A 1 96 ? 23.389 7.489 -6.939 1.00 70.94 96 ASN A CA 1
ATOM 769 C C . ASN A 1 96 ? 23.954 7.287 -8.353 1.00 70.94 96 ASN A C 1
ATOM 771 O O . ASN A 1 96 ? 25.142 7.515 -8.571 1.00 70.94 96 ASN A O 1
ATOM 775 N N . LYS A 1 97 ? 23.148 6.809 -9.309 1.00 76.44 97 LYS A N 1
ATOM 776 C CA . LYS A 1 97 ? 23.591 6.629 -10.695 1.00 76.44 97 LYS A CA 1
ATOM 777 C C . LYS A 1 97 ? 23.270 7.898 -11.477 1.00 76.44 97 LYS A C 1
ATOM 779 O O . LYS A 1 97 ? 22.124 8.332 -11.494 1.00 76.44 97 LYS A O 1
ATOM 784 N N . GLU A 1 98 ? 24.260 8.442 -12.182 1.00 66.69 98 GLU A N 1
ATOM 785 C CA . GLU A 1 98 ? 24.143 9.674 -12.988 1.00 66.69 98 GLU A CA 1
ATOM 786 C C . GLU A 1 98 ? 23.109 9.585 -14.135 1.00 66.69 98 GLU A C 1
ATOM 788 O O . GLU A 1 98 ? 22.857 10.562 -14.831 1.00 66.69 98 GLU A O 1
ATOM 793 N N . THR A 1 99 ? 22.473 8.426 -14.330 1.00 65.94 99 THR A N 1
ATOM 794 C CA . THR A 1 99 ? 21.502 8.148 -15.394 1.00 65.94 99 THR A CA 1
ATOM 795 C C . THR A 1 99 ? 20.278 7.386 -14.867 1.00 65.94 99 THR A C 1
ATOM 797 O O . THR A 1 99 ? 19.990 6.264 -15.281 1.00 65.94 99 THR A O 1
ATOM 800 N N . MET A 1 100 ? 19.518 7.981 -13.939 1.00 80.69 100 MET A N 1
ATOM 801 C CA . MET A 1 100 ? 18.166 7.479 -13.649 1.00 80.69 100 MET A CA 1
ATOM 802 C C . MET A 1 100 ? 17.263 7.696 -14.868 1.00 80.69 100 MET A C 1
ATOM 804 O O . MET A 1 100 ? 17.062 8.829 -15.303 1.00 80.69 100 MET A O 1
ATOM 808 N N . SER A 1 101 ? 16.701 6.612 -15.410 1.00 88.88 101 SER A N 1
ATOM 809 C CA . SER A 1 101 ? 15.674 6.714 -16.449 1.00 88.88 101 SER A CA 1
ATOM 810 C C . SER A 1 101 ? 14.418 7.403 -15.901 1.00 88.88 101 SER A C 1
ATOM 812 O O . SER A 1 101 ? 14.129 7.336 -14.702 1.00 88.88 101 SER A O 1
ATOM 814 N N . ALA A 1 102 ? 13.650 8.047 -16.785 1.00 89.81 102 ALA A N 1
ATOM 815 C CA . ALA A 1 102 ? 12.382 8.679 -16.416 1.00 89.81 102 ALA A CA 1
ATOM 816 C C . ALA A 1 102 ? 11.406 7.668 -15.787 1.00 89.81 102 ALA A C 1
ATOM 818 O O . ALA A 1 102 ? 10.827 7.941 -14.741 1.00 89.81 102 ALA A O 1
ATOM 819 N N . GLU A 1 103 ? 11.321 6.463 -16.356 1.00 90.00 103 GLU A N 1
ATOM 820 C CA . GLU A 1 103 ? 10.503 5.365 -15.830 1.00 90.00 103 GLU A CA 1
ATOM 821 C C . GLU A 1 103 ? 10.894 4.980 -14.394 1.00 90.00 103 GLU A C 1
ATOM 823 O O . GLU A 1 103 ? 10.036 4.835 -13.522 1.00 90.00 103 GLU A O 1
ATOM 828 N N . MET A 1 104 ? 12.197 4.869 -14.108 1.00 91.94 104 MET A N 1
ATOM 829 C CA . MET A 1 104 ? 12.674 4.539 -12.765 1.00 91.94 104 MET A CA 1
ATOM 830 C C . MET A 1 104 ? 12.322 5.640 -11.755 1.00 91.94 104 MET A C 1
ATOM 832 O O . MET A 1 104 ? 11.968 5.345 -10.610 1.00 91.94 104 MET A O 1
ATOM 836 N N . LEU A 1 105 ? 12.399 6.908 -12.171 1.00 91.69 105 LEU A N 1
ATOM 837 C CA . LEU A 1 105 ? 12.011 8.045 -11.339 1.00 91.69 105 LEU A CA 1
ATOM 838 C C . LEU A 1 105 ? 10.504 8.052 -11.053 1.00 91.69 105 LEU A C 1
ATOM 840 O O . LEU A 1 105 ? 10.111 8.223 -9.898 1.00 91.69 105 LEU A O 1
ATOM 844 N N . GLU A 1 106 ? 9.672 7.827 -12.069 1.00 92.62 106 GLU A N 1
ATOM 845 C CA . GLU A 1 106 ? 8.214 7.749 -11.924 1.00 92.62 106 GLU A CA 1
ATOM 846 C C . GLU A 1 106 ? 7.803 6.609 -10.985 1.00 92.62 106 GLU A C 1
ATOM 848 O O . GLU A 1 106 ? 7.015 6.821 -10.059 1.00 92.62 106 GLU A O 1
ATOM 853 N N . LEU A 1 107 ? 8.394 5.420 -11.149 1.00 93.62 107 LEU A N 1
ATOM 854 C CA . LEU A 1 107 ? 8.144 4.276 -10.269 1.00 93.62 107 LEU A CA 1
ATOM 855 C C . LEU A 1 107 ? 8.588 4.548 -8.831 1.00 93.62 107 LEU A C 1
ATOM 857 O O . LEU A 1 107 ? 7.869 4.208 -7.887 1.00 93.62 107 LEU A O 1
ATOM 861 N N . LEU A 1 108 ? 9.746 5.184 -8.639 1.00 95.06 108 LEU A N 1
ATOM 862 C CA . LEU A 1 108 ? 10.219 5.557 -7.309 1.00 95.06 108 LEU A CA 1
ATOM 863 C C . LEU A 1 108 ? 9.263 6.544 -6.629 1.00 95.06 108 LEU A C 1
ATOM 865 O O . LEU A 1 108 ? 8.904 6.342 -5.466 1.00 95.06 108 LEU A O 1
ATOM 869 N N . GLN A 1 109 ? 8.815 7.574 -7.349 1.00 95.12 109 GLN A N 1
ATOM 870 C CA . GLN A 1 109 ? 7.863 8.561 -6.837 1.00 95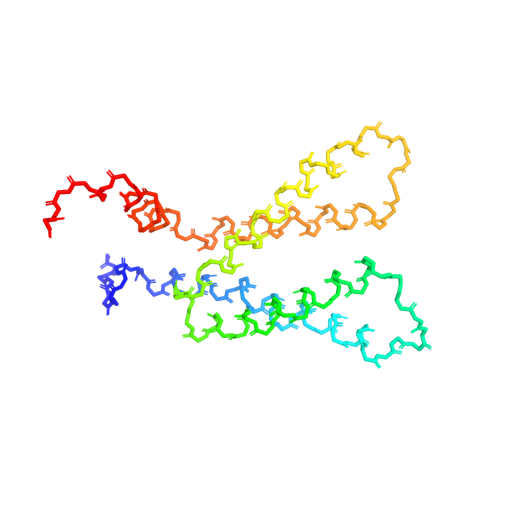.12 109 GLN A CA 1
ATOM 871 C C . GLN A 1 109 ? 6.509 7.926 -6.510 1.00 95.12 109 GLN A C 1
ATOM 873 O O . GLN A 1 109 ? 5.994 8.115 -5.405 1.00 95.12 109 GLN A O 1
ATOM 878 N N . ALA A 1 110 ? 5.955 7.128 -7.426 1.00 95.25 110 ALA A N 1
ATOM 879 C CA . ALA A 1 110 ? 4.689 6.431 -7.222 1.00 95.25 110 ALA A CA 1
ATOM 880 C C . ALA A 1 110 ? 4.752 5.489 -6.010 1.00 95.25 110 ALA A C 1
ATOM 882 O O . ALA A 1 110 ? 3.846 5.493 -5.169 1.00 95.25 110 ALA A O 1
ATOM 883 N N . ASN A 1 111 ? 5.844 4.729 -5.866 1.00 97.00 111 ASN A N 1
ATOM 884 C CA . ASN A 1 111 ? 6.028 3.845 -4.722 1.00 97.00 111 ASN A CA 1
ATOM 885 C C . ASN A 1 111 ? 6.179 4.631 -3.412 1.00 97.00 111 ASN A C 1
ATOM 887 O O . ASN A 1 111 ? 5.564 4.254 -2.413 1.00 97.00 111 ASN A O 1
ATOM 891 N N . ALA A 1 112 ? 6.928 5.738 -3.403 1.00 97.50 112 ALA A N 1
ATOM 892 C CA . ALA A 1 112 ? 7.112 6.569 -2.210 1.00 97.50 112 ALA A CA 1
ATOM 893 C C . ALA A 1 112 ? 5.796 7.212 -1.742 1.00 97.50 112 ALA A C 1
ATOM 895 O O . ALA A 1 112 ? 5.458 7.151 -0.556 1.00 97.50 112 ALA A O 1
ATOM 896 N N . ILE A 1 113 ? 5.013 7.764 -2.675 1.00 97.69 113 ILE A N 1
ATOM 897 C CA . ILE A 1 113 ? 3.677 8.307 -2.393 1.00 97.69 113 ILE A CA 1
ATOM 898 C C . ILE A 1 113 ? 2.764 7.196 -1.867 1.00 97.69 113 ILE A C 1
ATOM 900 O O . ILE A 1 113 ? 2.079 7.381 -0.859 1.00 97.69 113 ILE A O 1
ATOM 904 N N . GLY A 1 114 ? 2.790 6.022 -2.503 1.00 97.38 114 GLY A N 1
ATOM 905 C CA . GLY A 1 114 ? 2.018 4.863 -2.067 1.00 97.38 114 GLY A CA 1
ATOM 906 C C . GLY A 1 114 ? 2.349 4.434 -0.635 1.00 97.38 114 GLY A C 1
ATOM 907 O O . GLY A 1 114 ? 1.432 4.237 0.158 1.00 97.38 114 GLY A O 1
ATOM 908 N N . VAL A 1 115 ? 3.635 4.363 -0.272 1.00 98.38 115 VAL A N 1
ATOM 909 C CA . VAL A 1 115 ? 4.077 4.067 1.105 1.00 98.38 115 VAL A CA 1
ATOM 910 C C . VAL A 1 115 ? 3.532 5.093 2.093 1.00 98.38 115 VAL A C 1
ATOM 912 O O . VAL A 1 115 ? 3.030 4.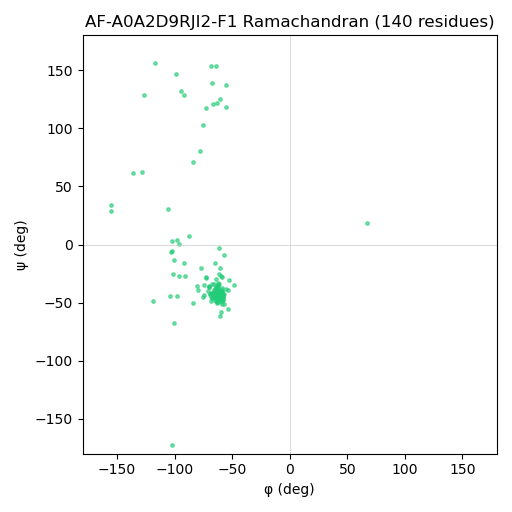705 3.147 1.00 98.38 115 VAL A O 1
ATOM 915 N N . ALA A 1 116 ? 3.592 6.387 1.768 1.00 98.38 116 ALA A N 1
ATOM 916 C CA . ALA A 1 116 ? 3.068 7.435 2.640 1.00 98.38 116 ALA A CA 1
ATOM 917 C C . ALA A 1 116 ? 1.547 7.308 2.846 1.00 98.38 116 ALA A C 1
ATOM 919 O O . ALA A 1 116 ? 1.069 7.384 3.981 1.00 98.38 116 ALA A O 1
ATOM 920 N N . ILE A 1 117 ? 0.788 7.057 1.774 1.00 98.25 117 ILE A N 1
ATOM 921 C CA . ILE A 1 117 ? -0.667 6.844 1.845 1.00 98.25 117 ILE A CA 1
ATOM 922 C C . ILE A 1 117 ? -0.987 5.618 2.705 1.00 98.25 117 ILE A C 1
ATOM 924 O O . ILE A 1 117 ? -1.807 5.709 3.623 1.00 98.25 117 ILE A O 1
ATOM 928 N N . ASP A 1 118 ? -0.322 4.492 2.443 1.00 98.06 118 ASP A N 1
ATOM 929 C CA . ASP A 1 118 ? -0.524 3.252 3.189 1.00 98.06 118 ASP A CA 1
ATOM 930 C C . ASP A 1 118 ? -0.168 3.454 4.674 1.00 98.06 118 ASP A C 1
ATOM 932 O O . ASP A 1 118 ? -0.944 3.073 5.553 1.00 98.06 118 ASP A O 1
ATOM 936 N N . ALA A 1 119 ? 0.931 4.153 4.976 1.00 98.25 119 ALA A N 1
ATOM 937 C CA . ALA A 1 119 ? 1.341 4.457 6.345 1.00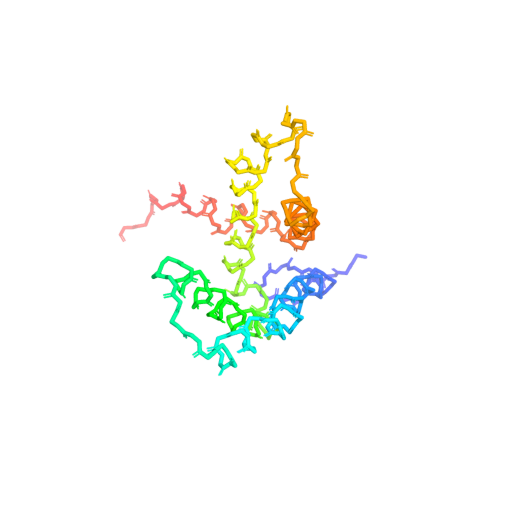 98.25 119 ALA A CA 1
ATOM 938 C C . ALA A 1 119 ? 0.347 5.335 7.104 1.00 98.25 119 ALA A C 1
ATOM 940 O O . ALA A 1 119 ? 0.123 5.125 8.299 1.00 98.25 119 ALA A O 1
ATOM 941 N N . ILE A 1 120 ? -0.276 6.298 6.431 1.00 98.19 120 ILE A N 1
ATOM 942 C CA . ILE A 1 120 ? -1.319 7.126 7.036 1.00 98.19 120 ILE A CA 1
ATOM 943 C C . ILE A 1 120 ? -2.590 6.307 7.243 1.00 98.19 120 ILE A C 1
ATOM 945 O O . ILE A 1 120 ? -3.251 6.469 8.271 1.00 98.19 120 ILE A O 1
ATOM 949 N N . ALA A 1 121 ? -2.952 5.445 6.292 1.00 97.88 121 ALA A N 1
ATOM 950 C CA . ALA A 1 121 ? -4.207 4.707 6.309 1.00 97.88 121 ALA A CA 1
ATOM 951 C C . ALA A 1 121 ? -4.219 3.556 7.318 1.00 97.88 121 ALA A C 1
ATOM 953 O O . ALA A 1 121 ? -5.204 3.401 8.058 1.00 97.88 121 ALA A O 1
ATOM 954 N N . ILE A 1 122 ? -3.131 2.788 7.380 1.00 98.25 122 ILE A N 1
ATOM 955 C CA . ILE A 1 122 ? -3.004 1.599 8.220 1.00 98.25 122 ILE A CA 1
ATOM 956 C C . ILE A 1 122 ? -3.166 1.979 9.704 1.00 98.25 122 ILE A C 1
ATOM 958 O O . ILE A 1 122 ? -2.452 2.837 10.228 1.00 98.25 122 ILE A O 1
ATOM 962 N N . PRO A 1 123 ? -4.100 1.345 10.438 1.00 97.06 123 PRO A N 1
ATOM 963 C CA . PRO A 1 123 ? -4.240 1.559 11.871 1.00 97.06 123 PRO A CA 1
ATOM 964 C C . PRO A 1 123 ? -3.147 0.786 12.628 1.00 97.06 123 PRO A C 1
ATOM 966 O O . PRO A 1 123 ? -3.398 -0.294 13.158 1.00 97.06 123 PRO A O 1
ATOM 969 N N . TRP A 1 124 ? -1.931 1.327 12.707 1.00 97.19 124 TRP A N 1
ATOM 970 C CA . TRP A 1 124 ? -0.759 0.626 13.259 1.00 97.19 124 TRP A CA 1
ATOM 971 C C . TRP A 1 124 ? -0.948 0.059 14.667 1.00 97.19 124 TRP A C 1
ATOM 973 O O . TRP A 1 124 ? -0.545 -1.068 14.930 1.00 97.19 124 TRP A O 1
ATOM 983 N N . LEU A 1 125 ? -1.631 0.780 15.560 1.00 93.62 125 LEU A N 1
ATOM 984 C CA . LEU A 1 125 ? -1.928 0.265 16.900 1.00 93.62 125 LEU A CA 1
ATOM 985 C C . LEU A 1 125 ? -2.850 -0.965 16.854 1.00 93.62 125 LEU A C 1
ATOM 987 O O . LEU A 1 125 ? -2.685 -1.896 17.639 1.00 93.62 125 LEU A O 1
ATOM 991 N N . PHE A 1 126 ? -3.805 -0.989 15.920 1.00 94.19 126 PHE A N 1
ATOM 992 C CA . PHE A 1 126 ? -4.639 -2.165 15.674 1.00 94.19 126 PHE A CA 1
ATOM 993 C C . PHE A 1 126 ? -3.802 -3.312 15.097 1.00 94.19 126 PHE A C 1
ATOM 995 O O . PHE A 1 126 ? -3.966 -4.445 15.544 1.00 94.19 126 PHE A O 1
ATOM 1002 N N . VAL A 1 127 ? -2.881 -3.033 14.166 1.00 95.62 127 VAL A N 1
ATOM 1003 C CA . VAL A 1 127 ? -1.955 -4.041 13.618 1.00 95.62 127 VAL A CA 1
ATOM 1004 C C . VAL A 1 127 ? -1.104 -4.655 14.730 1.00 95.62 127 VAL A C 1
ATOM 1006 O O . VAL A 1 127 ? -1.090 -5.873 14.893 1.00 95.62 127 VAL A O 1
ATOM 1009 N N . ALA A 1 128 ? -0.461 -3.822 15.549 1.00 93.50 128 ALA A N 1
ATOM 1010 C CA . ALA A 1 128 ? 0.385 -4.268 16.650 1.00 93.50 128 ALA A CA 1
ATOM 1011 C C . ALA A 1 128 ? -0.388 -5.140 17.650 1.00 93.50 128 ALA A C 1
ATOM 1013 O O . ALA A 1 128 ? 0.083 -6.207 18.030 1.00 93.50 128 ALA A O 1
ATOM 1014 N N . ARG A 1 129 ? -1.608 -4.742 18.031 1.00 91.12 129 ARG A N 1
ATOM 1015 C CA . ARG A 1 129 ? -2.434 -5.508 18.979 1.00 91.12 129 ARG A CA 1
ATOM 1016 C C . ARG A 1 129 ? -2.912 -6.849 18.420 1.00 91.12 129 ARG A C 1
ATOM 1018 O O . ARG A 1 129 ? -2.901 -7.835 19.147 1.00 91.12 129 ARG A O 1
ATOM 1025 N N . ASN A 1 130 ? -3.341 -6.889 17.158 1.00 90.56 130 ASN A N 1
ATOM 1026 C CA . ASN A 1 130 ? -4.041 -8.055 16.607 1.00 90.56 130 ASN A CA 1
ATOM 1027 C C . ASN A 1 130 ? -3.137 -9.030 15.851 1.00 90.56 130 ASN A C 1
ATOM 1029 O O . ASN A 1 130 ? -3.452 -10.210 15.803 1.00 90.56 130 ASN A O 1
ATOM 1033 N N . TYR A 1 131 ? -2.029 -8.566 15.276 1.00 88.75 131 TYR A N 1
ATOM 1034 C CA . TYR A 1 131 ? -1.108 -9.431 14.536 1.00 88.75 131 TYR A CA 1
ATOM 1035 C C . TYR A 1 131 ? 0.148 -9.722 15.350 1.00 88.75 131 TYR A C 1
ATOM 1037 O O . TYR A 1 131 ? 0.559 -10.869 15.437 1.00 88.75 131 TYR A O 1
ATOM 1045 N N . ILE A 1 132 ? 0.739 -8.712 15.995 1.00 84.06 132 ILE A N 1
ATOM 1046 C CA . ILE A 1 132 ? 2.008 -8.885 16.717 1.00 84.06 132 ILE A CA 1
ATOM 1047 C C . ILE A 1 132 ? 1.765 -9.417 18.131 1.00 84.06 132 ILE A C 1
ATOM 1049 O O . ILE A 1 132 ? 2.344 -10.425 18.519 1.00 84.06 132 ILE A O 1
ATOM 1053 N N . GLY A 1 133 ? 0.861 -8.799 18.892 1.00 78.12 133 GLY A N 1
ATOM 1054 C CA . GLY A 1 133 ? 0.560 -9.214 20.267 1.00 78.12 133 GLY A CA 1
ATOM 1055 C C . GLY A 1 133 ? 0.011 -10.641 20.371 1.00 78.12 133 GLY A C 1
ATOM 1056 O O . GLY A 1 133 ? 0.340 -11.360 21.313 1.00 78.12 133 GLY A O 1
ATOM 1057 N N . GLN A 1 134 ? -0.768 -11.081 19.377 1.00 75.00 134 GLN A N 1
ATOM 1058 C CA . GLN A 1 134 ? -1.316 -12.442 19.337 1.00 75.00 134 GLN A CA 1
ATOM 1059 C C . GLN A 1 134 ? -0.258 -13.507 19.018 1.00 75.00 134 GLN A C 1
ATOM 1061 O O . GLN A 1 134 ? -0.376 -14.636 19.487 1.00 75.00 134 GLN A O 1
ATOM 1066 N N . MET A 1 135 ? 0.811 -13.155 18.290 1.00 72.19 135 MET A N 1
ATOM 1067 C CA . MET A 1 135 ? 1.914 -14.087 18.024 1.00 72.19 135 MET A CA 1
ATOM 1068 C C . MET A 1 135 ? 2.648 -14.506 19.307 1.00 72.19 135 MET A C 1
ATOM 1070 O O . MET A 1 135 ? 3.128 -15.632 19.384 1.00 72.19 135 MET A O 1
ATOM 1074 N N . PHE A 1 136 ? 2.689 -13.645 20.328 1.00 69.38 136 PHE A N 1
ATOM 1075 C CA . PHE A 1 136 ? 3.423 -13.900 21.576 1.00 69.38 136 PHE A CA 1
ATOM 1076 C C . PHE A 1 136 ? 2.544 -14.337 22.755 1.00 69.38 136 PHE A C 1
ATOM 1078 O O . PHE A 1 136 ? 3.066 -14.679 23.811 1.00 69.38 136 PHE A O 1
ATOM 1085 N N . THR A 1 137 ? 1.217 -14.345 22.601 1.00 62.81 137 THR A N 1
ATOM 1086 C CA . THR A 1 137 ? 0.271 -14.723 23.672 1.00 62.81 137 THR A CA 1
ATOM 1087 C C . THR A 1 137 ? -0.298 -16.135 23.519 1.00 62.81 137 THR A C 1
ATOM 1089 O O . THR A 1 137 ? -1.071 -16.589 24.360 1.00 62.81 137 THR A O 1
ATOM 1092 N N . ARG A 1 138 ? 0.135 -16.894 22.505 1.00 57.66 138 ARG A N 1
ATOM 1093 C CA . ARG A 1 138 ? -0.261 -18.296 22.313 1.00 57.66 138 ARG A CA 1
ATOM 1094 C C . ARG A 1 138 ? 0.608 -19.243 23.159 1.00 57.66 138 ARG A C 1
ATOM 1096 O O . ARG A 1 138 ? 1.446 -19.952 22.618 1.00 57.66 138 ARG A O 1
ATOM 1103 N N . SER A 1 139 ? 0.432 -19.232 24.486 1.00 56.59 139 SER A N 1
ATOM 1104 C CA . SER A 1 139 ? 1.095 -20.187 25.401 1.00 56.59 139 SER A CA 1
ATOM 1105 C C . SER A 1 139 ? 0.368 -20.438 26.741 1.00 56.59 139 SER A C 1
ATOM 1107 O O . SER A 1 139 ? 1.023 -20.759 27.734 1.00 56.59 139 SER A O 1
ATOM 1109 N N . SER A 1 140 ? -0.962 -20.325 26.843 1.00 52.91 140 SER A N 1
ATOM 1110 C CA . SER A 1 140 ? -1.616 -20.756 28.097 1.00 52.91 140 SER A CA 1
ATOM 1111 C C . SER A 1 140 ? -3.083 -21.175 28.009 1.00 52.91 140 SER A C 1
ATOM 1113 O O . SER A 1 140 ? -3.815 -20.969 28.975 1.00 52.91 140 SER A O 1
ATOM 1115 N N . GLU A 1 141 ? -3.531 -21.792 26.919 1.00 53.06 141 GLU A N 1
ATOM 1116 C CA . GLU A 1 141 ? -4.788 -22.548 26.970 1.00 53.06 141 GLU A CA 1
ATOM 1117 C C . GLU A 1 141 ? -4.559 -23.971 26.454 1.00 53.06 141 GLU A C 1
ATOM 1119 O O . GLU A 1 141 ? -3.889 -24.177 25.444 1.00 53.06 141 GLU A O 1
ATOM 1124 N N . LYS A 1 142 ? -5.008 -24.908 27.295 1.00 41.56 142 LYS A N 1
ATOM 1125 C CA . LYS A 1 142 ? -4.782 -26.356 27.307 1.00 41.56 142 LYS A CA 1
ATOM 1126 C C . LYS A 1 142 ? -5.409 -27.072 26.119 1.00 41.56 142 LYS A C 1
ATOM 1128 O O . LYS A 1 142 ? -6.497 -26.636 25.688 1.00 41.56 142 LYS A O 1
#

Radius of gyration: 18.14 Å; Cα contacts (8 Å, |Δi|>4): 110; chains: 1; bounding box: 44×39×57 Å

Foldseek 3Di:
DDQDPDPLRDHPVLLVLLLVLLCCLLPVVLVVLVCCLPVDPDDDDPVRNVVSVVSNVLSVLSPVCNVVVPVSLVSLVCLLVVLVCCCVVPVVVCPPDPDDDPVSVVSNVVSVVSNVSSVVNRPVVSCCVPPVVVVPPPDDDD

Solvent-accessible surface area (backbone atoms only — not comparable to full-atom values): 8047 Å² total; per-residue (Å²): 134,83,82,47,89,47,102,79,68,50,43,71,67,52,56,53,48,38,25,49,64,19,46,46,40,23,48,62,46,30,69,54,47,52,52,52,72,71,66,54,87,72,81,65,57,71,69,59,42,49,51,52,53,51,50,47,53,49,13,57,55,20,49,52,16,57,80,37,40,76,83,38,38,68,58,53,50,50,54,32,49,52,34,49,50,43,37,64,75,55,40,56,74,42,73,80,46,99,73,67,47,70,68,58,52,52,51,46,52,54,32,53,53,47,34,54,53,39,61,69,30,52,59,58,71,59,47,45,54,66,58,53,48,50,69,76,62,79,81,83,80,136

pLDDT: mean 89.95, std 12.89, range [41.56, 98.56]

Mean predicted aligned error: 6.0 Å

Secondary structure (DSSP, 8-state):
-----STT---HHHHHHHHHHHHIIIIIIHHHHHHHHHH--SPPPHHHHHHHHHHHHHHHHHHHHHH-TTTTHHHHHHHHHHHHHHIIIIIHHHTTSTT--HHHHHHHHHHHHHHHHHHHHS-HHHHIIIIIHHHH--SS--